Protein AF-A0A3B9JDV2-F1 (afdb_monomer_lite)

Radius of gyration: 18.79 Å; chains: 1; bounding box: 38×26×53 Å

Foldseek 3Di:
DVVVVVVPDDDPVNVLVVLVVVLVVLLVVLVVCLVVADAFDQDDADPVRHRPDTDGSVCVRCVVSVVSVVVSVVVVCVVVPPPPPD

Secondary structure (DSSP, 8-state):
-HHHHGGG---HHHHHHHHHHHHHHHHHHHHHTTTTS-SSEEEEE-TTS-EEEEE-HHHHHHHHHHHHHHHHHHHHHGGGG-TT--

Sequence (86 aa):
MQALQKDFQMSTKLSITISFVLITIAALVGLALYTQLPDPMPSHWNAAGEIDGYMSKFWGVFMLPLMTFGITLLLVAVPSIDPLKS

Structure (mmCIF, N/CA/C/O backbone):
data_AF-A0A3B9JDV2-F1
#
_entry.id   AF-A0A3B9JDV2-F1
#
loop_
_atom_site.group_PDB
_atom_site.id
_atom_site.type_symbol
_atom_site.label_atom_id
_atom_site.label_alt_id
_atom_site.label_comp_id
_atom_site.label_asym_id
_atom_site.label_entity_id
_atom_site.label_seq_id
_atom_site.pdbx_PDB_ins_code
_atom_site.Cartn_x
_atom_site.Cartn_y
_atom_site.Cartn_z
_atom_site.occupancy
_atom_site.B_iso_or_equiv
_atom_site.auth_seq_id
_atom_site.auth_comp_id
_atom_site.auth_asym_id
_atom_site.auth_atom_id
_atom_site.pdbx_PDB_model_num
ATOM 1 N N . MET A 1 1 ? 7.304 9.228 36.924 1.00 55.31 1 MET A N 1
ATOM 2 C CA . MET A 1 1 ? 7.580 8.571 35.624 1.00 55.31 1 MET A CA 1
ATOM 3 C C . MET A 1 1 ? 6.315 8.289 34.805 1.00 55.31 1 MET A C 1
ATOM 5 O O . MET A 1 1 ? 6.353 8.537 33.613 1.00 55.31 1 MET A O 1
ATOM 9 N N . GLN A 1 2 ? 5.174 7.897 35.397 1.00 57.72 2 GLN A N 1
ATOM 10 C CA . GLN A 1 2 ? 3.897 7.731 34.662 1.00 57.72 2 GLN A CA 1
ATOM 11 C C . GLN A 1 2 ? 3.336 9.024 34.027 1.00 57.72 2 GLN A C 1
ATOM 13 O O . GLN A 1 2 ? 2.663 8.957 33.004 1.00 57.72 2 GLN A O 1
ATOM 18 N N . ALA A 1 3 ? 3.636 10.199 34.595 1.00 55.56 3 ALA A N 1
ATOM 19 C CA . ALA A 1 3 ? 3.143 11.484 34.088 1.00 55.56 3 ALA A CA 1
ATOM 20 C C . ALA A 1 3 ? 3.761 11.912 32.740 1.00 55.56 3 ALA A C 1
ATOM 22 O O . ALA A 1 3 ? 3.097 12.600 31.986 1.00 55.56 3 ALA A O 1
ATOM 23 N N . LEU A 1 4 ? 4.979 11.459 32.412 1.00 57.47 4 LEU A N 1
ATOM 24 C CA . LEU A 1 4 ? 5.679 11.819 31.165 1.00 57.47 4 LEU A CA 1
ATOM 25 C C . LEU A 1 4 ? 5.327 10.903 29.980 1.0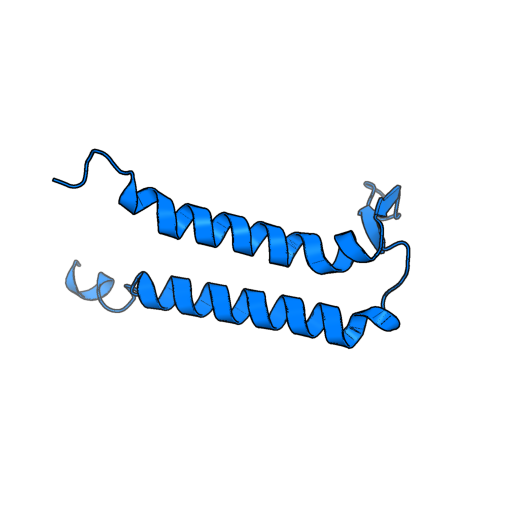0 57.47 4 LEU A C 1
ATOM 27 O O . LEU A 1 4 ? 5.610 11.231 28.834 1.00 57.47 4 LEU A O 1
ATOM 31 N N . GLN A 1 5 ? 4.722 9.739 30.239 1.00 58.94 5 GLN A N 1
ATOM 32 C CA . GLN A 1 5 ? 4.376 8.770 29.192 1.00 58.94 5 GLN A CA 1
ATOM 33 C C . GLN A 1 5 ? 3.022 9.070 28.538 1.00 58.94 5 GLN A C 1
ATOM 35 O O . GLN A 1 5 ? 2.775 8.624 27.418 1.00 58.94 5 GLN A O 1
ATOM 40 N N . LYS A 1 6 ? 2.150 9.817 29.228 1.00 56.69 6 LYS A N 1
ATOM 41 C CA . LYS A 1 6 ? 0.784 10.133 28.788 1.00 56.69 6 LYS A CA 1
ATOM 42 C C . LYS A 1 6 ? 0.760 11.120 27.616 1.00 56.69 6 LYS A C 1
ATOM 44 O O . LYS A 1 6 ? -0.120 11.022 26.767 1.00 56.69 6 LYS A O 1
ATOM 49 N N . ASP A 1 7 ? 1.767 11.985 27.537 1.00 58.38 7 ASP A N 1
ATOM 50 C CA . ASP A 1 7 ? 1.838 13.099 26.584 1.00 58.38 7 ASP A CA 1
ATOM 51 C C . ASP A 1 7 ? 2.072 12.646 25.131 1.00 58.38 7 ASP A C 1
ATOM 53 O O . ASP A 1 7 ? 1.791 13.392 24.198 1.00 58.38 7 ASP A O 1
ATOM 57 N N . PHE A 1 8 ? 2.524 11.400 24.927 1.00 62.28 8 PHE A N 1
ATOM 58 C CA . PHE A 1 8 ? 2.751 10.804 23.602 1.00 62.28 8 PHE A CA 1
ATOM 59 C C . PHE A 1 8 ? 1.795 9.639 23.274 1.00 62.28 8 PHE A C 1
ATOM 61 O O . PHE A 1 8 ? 1.971 8.946 22.271 1.00 62.28 8 PHE A O 1
ATOM 68 N N . GLN A 1 9 ? 0.778 9.386 24.109 1.00 63.25 9 GLN A N 1
ATOM 69 C CA . GLN A 1 9 ? -0.201 8.321 23.859 1.00 63.25 9 GLN A CA 1
ATOM 70 C C . GLN A 1 9 ? -1.183 8.754 22.763 1.00 63.25 9 GLN A C 1
ATOM 72 O O . GLN A 1 9 ? -2.196 9.405 23.022 1.00 63.25 9 GLN A O 1
ATOM 77 N N . MET A 1 10 ? -0.894 8.377 21.521 1.00 71.00 10 MET A N 1
ATOM 78 C CA . MET A 1 10 ? -1.817 8.556 20.402 1.00 71.00 10 MET A CA 1
ATOM 79 C C . MET A 1 10 ? -3.059 7.684 20.594 1.00 71.00 10 MET A C 1
ATOM 81 O O . MET A 1 10 ? -2.956 6.482 20.841 1.00 71.00 10 MET A O 1
ATOM 85 N N . SER A 1 11 ? -4.251 8.273 20.458 1.00 88.06 11 SER A N 1
ATOM 86 C CA . SER A 1 11 ? -5.484 7.483 20.528 1.00 88.06 11 SER A CA 1
ATOM 87 C C . SER A 1 11 ? -5.552 6.491 19.364 1.00 88.06 11 SER A C 1
ATOM 89 O O . SER A 1 11 ? -5.226 6.840 18.228 1.00 88.06 11 SER A O 1
ATOM 91 N N . THR A 1 12 ? -6.055 5.279 19.611 1.00 89.69 12 THR A N 1
ATOM 92 C CA . THR A 1 12 ? -6.249 4.258 18.566 1.00 89.69 12 THR A CA 1
ATOM 93 C C . THR A 1 12 ? -7.073 4.794 17.395 1.00 89.69 12 THR A C 1
ATOM 95 O O . THR A 1 12 ? -6.764 4.518 16.240 1.00 89.69 12 THR A O 1
ATOM 98 N N . LYS A 1 13 ? -8.082 5.628 17.685 1.00 90.94 13 LYS A N 1
ATOM 99 C CA . LYS A 1 13 ? -8.909 6.298 16.672 1.00 90.94 13 LYS A CA 1
ATOM 100 C C . LYS A 1 13 ? -8.070 7.190 15.760 1.00 90.94 13 LYS A C 1
ATOM 102 O O . LYS A 1 13 ? -8.243 7.148 14.551 1.00 90.94 13 LYS A O 1
ATOM 107 N N . LEU A 1 14 ? -7.150 7.965 16.332 1.00 95.06 14 LEU A N 1
ATOM 108 C CA . LEU A 1 14 ? -6.273 8.844 15.566 1.00 95.06 14 LEU A CA 1
ATOM 109 C C . LEU A 1 14 ? -5.311 8.043 14.684 1.00 95.06 14 LEU A C 1
ATOM 111 O O . LEU A 1 14 ? -5.190 8.357 13.504 1.00 95.06 14 LEU A O 1
ATOM 115 N N . SER A 1 15 ? -4.701 6.979 15.212 1.00 94.50 15 SER A N 1
ATOM 116 C CA . SER A 1 15 ? -3.836 6.090 14.425 1.00 94.50 15 SER A CA 1
ATOM 117 C C . SER A 1 15 ? -4.584 5.462 13.247 1.00 94.50 15 SER A C 1
ATOM 119 O O . SER A 1 15 ? -4.096 5.514 12.124 1.00 94.50 15 SER A O 1
ATOM 121 N N . ILE A 1 16 ? -5.799 4.950 13.475 1.00 95.62 16 ILE A N 1
ATOM 122 C CA . ILE A 1 16 ? -6.650 4.378 12.421 1.00 95.62 16 ILE A CA 1
ATOM 123 C C . ILE A 1 16 ? -6.999 5.431 11.360 1.00 95.62 16 ILE A C 1
ATOM 125 O O . ILE A 1 16 ? -6.872 5.162 10.165 1.00 95.62 16 ILE A O 1
ATOM 129 N N . THR A 1 17 ? -7.403 6.635 11.776 1.00 97.00 17 THR A N 1
ATOM 130 C CA . THR A 1 17 ? -7.710 7.734 10.848 1.00 97.00 17 THR A CA 1
ATOM 131 C C . THR A 1 17 ? -6.498 8.084 9.990 1.00 97.00 17 THR A C 1
ATOM 133 O O . THR A 1 17 ? -6.624 8.185 8.771 1.00 97.00 17 THR A O 1
ATOM 136 N N . ILE A 1 18 ? -5.316 8.219 10.598 1.00 97.56 18 ILE A N 1
ATOM 137 C CA . ILE A 1 18 ? -4.071 8.498 9.873 1.00 97.56 18 ILE A CA 1
ATOM 138 C C . ILE A 1 18 ? -3.767 7.372 8.880 1.00 97.56 18 ILE A C 1
ATOM 140 O O . ILE A 1 18 ? -3.473 7.659 7.722 1.00 97.56 18 ILE A O 1
ATOM 144 N N . SER A 1 19 ? -3.893 6.103 9.283 1.00 97.62 19 SER A N 1
ATOM 145 C CA . SER A 1 19 ? -3.690 4.964 8.381 1.00 97.62 19 SER A CA 1
ATOM 146 C C . SER A 1 19 ? -4.605 5.034 7.157 1.00 97.62 19 SER A C 1
ATOM 148 O O . SER A 1 19 ? -4.111 4.936 6.037 1.00 97.62 19 SER A O 1
ATOM 150 N N . PHE A 1 20 ? -5.910 5.270 7.332 1.00 98.44 20 PHE A N 1
ATOM 151 C CA . PHE A 1 20 ? -6.838 5.375 6.199 1.00 98.44 20 PHE A CA 1
ATOM 152 C C . PHE A 1 20 ? -6.547 6.571 5.288 1.00 98.44 20 PHE A C 1
ATOM 154 O O . PHE A 1 20 ? -6.654 6.442 4.066 1.00 98.44 20 PHE A O 1
ATOM 161 N N . VAL A 1 21 ? -6.139 7.712 5.852 1.00 98.56 21 VAL A N 1
ATOM 162 C CA . VAL A 1 21 ? -5.714 8.879 5.065 1.00 98.56 21 VAL A CA 1
ATOM 163 C C . VAL A 1 21 ? -4.489 8.534 4.217 1.00 98.56 21 VAL A C 1
ATOM 165 O O . VAL A 1 21 ? -4.500 8.777 3.012 1.00 98.56 21 VAL A O 1
ATOM 168 N N . LEU A 1 22 ? -3.466 7.907 4.804 1.00 98.56 22 LEU A N 1
ATOM 169 C CA . LEU A 1 22 ? -2.249 7.519 4.085 1.00 98.56 22 LEU A CA 1
ATOM 170 C C . LEU A 1 22 ? -2.518 6.470 3.000 1.00 98.56 22 LEU A C 1
ATOM 172 O O . LEU A 1 22 ? -2.018 6.613 1.887 1.00 98.56 22 LEU A O 1
ATOM 176 N N . ILE A 1 23 ? -3.345 5.459 3.288 1.00 98.69 23 ILE A N 1
ATOM 177 C CA . ILE A 1 23 ? -3.770 4.451 2.302 1.00 98.69 23 ILE A CA 1
ATOM 178 C C . ILE A 1 23 ? -4.474 5.127 1.121 1.00 98.69 23 ILE A C 1
ATOM 180 O O . ILE A 1 23 ? -4.165 4.833 -0.033 1.00 98.69 23 ILE A O 1
ATOM 184 N N . THR A 1 24 ? -5.394 6.053 1.406 1.00 98.75 24 THR A N 1
ATOM 185 C CA . THR A 1 24 ? -6.144 6.779 0.373 1.00 98.75 24 THR A CA 1
ATOM 186 C C . THR A 1 24 ? -5.210 7.628 -0.483 1.00 98.75 24 THR A C 1
ATOM 188 O O . THR A 1 24 ? -5.277 7.558 -1.706 1.00 98.75 24 THR A O 1
ATOM 191 N N . ILE A 1 25 ? -4.296 8.382 0.134 1.00 98.75 25 ILE A N 1
ATOM 192 C CA . ILE A 1 25 ? -3.301 9.181 -0.592 1.00 98.75 25 ILE A CA 1
ATOM 193 C C . ILE A 1 25 ? -2.433 8.280 -1.477 1.00 98.75 25 ILE A C 1
ATOM 195 O O . ILE A 1 25 ? -2.275 8.576 -2.658 1.00 98.75 25 ILE A O 1
ATOM 199 N N . ALA A 1 26 ? -1.917 7.166 -0.950 1.00 98.50 26 ALA A N 1
ATOM 200 C CA . ALA A 1 26 ? -1.088 6.237 -1.717 1.00 98.50 26 ALA A CA 1
ATOM 201 C C . ALA A 1 26 ? -1.835 5.666 -2.935 1.00 98.50 26 ALA A C 1
ATOM 203 O O . ALA A 1 26 ? -1.294 5.650 -4.040 1.00 98.50 26 ALA A O 1
ATOM 204 N N . ALA A 1 27 ? -3.096 5.259 -2.758 1.00 98.62 27 ALA A N 1
ATOM 205 C CA . ALA A 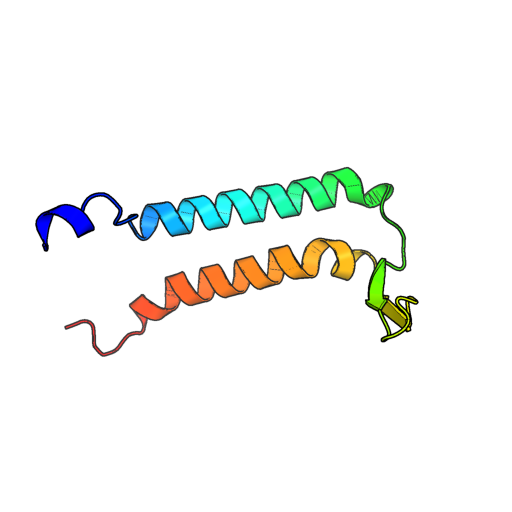1 27 ? -3.932 4.765 -3.848 1.00 98.62 27 ALA A CA 1
ATOM 206 C C . ALA A 1 27 ? -4.224 5.850 -4.899 1.00 98.62 27 ALA A C 1
ATOM 208 O O . ALA A 1 27 ? -4.141 5.580 -6.096 1.00 98.62 27 ALA A O 1
ATOM 209 N N . LEU A 1 28 ? -4.522 7.082 -4.470 1.00 98.75 28 LEU A N 1
ATOM 210 C CA . LEU A 1 28 ? -4.790 8.204 -5.373 1.00 98.75 28 LEU A CA 1
ATOM 211 C C . LEU A 1 28 ? -3.547 8.631 -6.156 1.00 98.75 28 LEU A C 1
ATOM 213 O O . LEU A 1 28 ? -3.653 8.895 -7.349 1.00 98.75 28 LEU A O 1
ATOM 217 N N . VAL A 1 29 ? -2.372 8.659 -5.523 1.00 98.50 29 VAL A N 1
ATOM 218 C CA . VAL A 1 29 ? -1.099 8.929 -6.210 1.00 98.50 29 VAL A CA 1
ATOM 219 C C . VAL A 1 29 ? -0.808 7.836 -7.237 1.00 98.50 29 VAL A C 1
ATOM 221 O O . VAL A 1 29 ? -0.494 8.147 -8.386 1.00 98.50 29 VAL A O 1
ATOM 224 N N . GLY A 1 30 ? -0.977 6.564 -6.860 1.00 98.06 30 GLY A N 1
ATOM 225 C CA . GLY A 1 30 ? -0.833 5.435 -7.779 1.00 98.06 30 GLY A CA 1
ATOM 226 C C . GLY A 1 30 ? -1.773 5.531 -8.982 1.00 98.06 30 GLY A C 1
ATOM 227 O O . GLY A 1 30 ? -1.345 5.329 -10.116 1.00 98.06 30 GLY A O 1
ATOM 228 N N . LEU A 1 31 ? -3.033 5.913 -8.755 1.00 98.44 31 LEU A N 1
ATOM 229 C CA . LEU A 1 31 ? -4.021 6.128 -9.813 1.00 98.44 31 LEU A CA 1
ATOM 230 C C . LEU A 1 31 ? -3.663 7.323 -10.712 1.00 98.44 31 LEU A C 1
ATOM 232 O O . LEU A 1 31 ? -3.739 7.209 -11.934 1.00 98.44 31 LEU A O 1
ATOM 236 N N . ALA A 1 32 ? -3.242 8.447 -10.128 1.00 98.62 32 ALA A N 1
ATOM 237 C CA . ALA A 1 32 ? -2.877 9.659 -10.863 1.00 98.62 32 ALA A CA 1
ATOM 238 C C . ALA A 1 32 ? -1.655 9.453 -11.775 1.00 98.62 32 ALA A C 1
ATOM 240 O O . ALA A 1 32 ? -1.575 10.045 -12.851 1.00 98.62 32 ALA A O 1
ATOM 241 N N . LEU A 1 33 ? -0.717 8.595 -11.367 1.00 98.19 33 LEU A N 1
ATOM 242 C CA . LEU A 1 33 ? 0.491 8.268 -12.129 1.00 98.19 33 LEU A CA 1
ATOM 243 C C . LEU A 1 33 ? 0.352 6.988 -12.969 1.00 98.19 33 LEU A C 1
ATOM 245 O O . LEU A 1 33 ? 1.284 6.624 -13.682 1.00 98.19 33 LEU A O 1
ATOM 249 N N . TYR A 1 34 ? -0.800 6.311 -12.945 1.00 98.12 34 TYR A N 1
ATOM 250 C CA . TYR A 1 34 ? -0.970 4.965 -13.509 1.00 98.12 34 TYR A CA 1
ATOM 251 C C . TYR A 1 34 ? -0.631 4.847 -15.006 1.00 98.12 34 TYR A C 1
ATOM 253 O O . TYR A 1 34 ? -0.195 3.794 -15.479 1.00 98.12 34 TYR A O 1
ATOM 261 N N . THR A 1 35 ? -0.836 5.915 -15.779 1.00 97.88 35 THR A N 1
ATOM 262 C CA . THR A 1 35 ? -0.513 5.957 -17.216 1.00 97.88 35 THR A CA 1
ATOM 263 C C . THR A 1 35 ? 0.962 6.243 -17.500 1.00 97.88 35 THR A C 1
ATOM 265 O O . THR A 1 35 ? 1.419 5.966 -18.604 1.00 97.88 35 THR A O 1
ATOM 268 N N . GLN A 1 36 ? 1.699 6.775 -16.523 1.00 98.12 36 GLN A N 1
ATOM 269 C CA . GLN A 1 36 ? 3.116 7.135 -16.631 1.00 98.12 36 GLN A CA 1
ATOM 270 C C . GLN A 1 36 ? 4.040 6.022 -16.118 1.00 98.12 36 GLN A C 1
ATOM 272 O O . GLN A 1 36 ? 5.230 6.014 -16.425 1.00 98.12 36 GLN A O 1
ATOM 277 N N . LEU A 1 37 ? 3.503 5.095 -15.323 1.00 97.50 37 LEU A N 1
ATOM 278 C CA . LEU A 1 37 ? 4.257 3.986 -14.748 1.00 97.50 37 LEU A CA 1
ATOM 279 C C . LEU A 1 37 ? 4.453 2.846 -15.763 1.00 97.50 37 LEU A C 1
ATOM 281 O O . LEU A 1 37 ? 3.550 2.576 -16.566 1.00 97.50 37 LEU A O 1
ATOM 285 N N . PRO A 1 38 ? 5.615 2.167 -15.730 1.00 97.12 38 PRO A N 1
ATOM 286 C CA . PRO A 1 38 ? 5.934 1.100 -16.669 1.00 97.12 38 PRO A CA 1
ATOM 287 C C . PRO A 1 38 ? 5.022 -0.117 -16.483 1.00 97.12 38 PRO A C 1
ATOM 289 O O . PRO A 1 38 ? 4.511 -0.388 -15.397 1.00 97.12 38 PRO A O 1
ATOM 292 N N . ASP A 1 39 ? 4.836 -0.869 -17.565 1.00 96.81 39 ASP A N 1
ATOM 293 C CA . ASP A 1 39 ? 4.209 -2.188 -17.547 1.00 96.81 39 ASP A CA 1
ATOM 294 C C . ASP A 1 39 ? 5.084 -3.133 -18.389 1.00 96.81 39 ASP A C 1
ATOM 296 O O . ASP A 1 39 ? 5.157 -2.941 -19.607 1.00 96.81 39 ASP A O 1
ATOM 300 N N . PRO A 1 40 ? 5.807 -4.090 -17.775 1.00 96.88 40 PRO A N 1
ATOM 301 C CA . PRO A 1 40 ? 5.723 -4.509 -16.372 1.00 96.88 40 PRO A CA 1
ATOM 302 C C . PRO A 1 40 ? 6.492 -3.611 -15.381 1.00 96.88 40 PRO A C 1
ATOM 304 O O . PRO A 1 40 ? 7.414 -2.882 -15.744 1.00 96.88 40 PRO A O 1
ATOM 307 N N . MET A 1 41 ? 6.135 -3.712 -14.098 1.00 97.69 41 MET A N 1
ATOM 308 C CA . MET A 1 41 ? 6.802 -3.023 -12.986 1.00 97.69 41 MET A CA 1
ATOM 309 C C . MET A 1 41 ? 7.930 -3.895 -12.407 1.00 97.69 41 MET A C 1
ATOM 311 O O . MET A 1 41 ? 7.664 -5.056 -12.081 1.00 97.69 41 MET A O 1
ATOM 315 N N . PRO A 1 42 ? 9.155 -3.367 -12.222 1.00 97.38 42 PRO A N 1
ATOM 316 C CA . PRO A 1 42 ? 10.199 -4.038 -11.448 1.00 97.38 42 PRO A CA 1
ATOM 317 C C . PRO A 1 42 ? 9.729 -4.306 -10.017 1.00 97.38 42 PRO A C 1
ATOM 319 O O . PRO A 1 42 ? 9.203 -3.406 -9.359 1.00 97.38 42 PRO A O 1
ATOM 322 N N . SER A 1 43 ? 9.911 -5.532 -9.535 1.00 96.88 43 SER A N 1
ATOM 323 C CA . SER A 1 43 ? 9.435 -5.950 -8.209 1.00 96.88 43 SER A CA 1
ATOM 324 C C . SER A 1 43 ? 10.488 -6.665 -7.369 1.00 96.88 43 SER A C 1
ATOM 326 O O . SER A 1 43 ? 10.276 -6.858 -6.174 1.00 96.88 43 SER A O 1
ATOM 328 N N . HIS A 1 44 ? 11.598 -7.079 -7.977 1.00 98.00 44 HIS A N 1
ATOM 329 C CA . HIS A 1 44 ? 12.697 -7.741 -7.291 1.00 98.00 44 HIS A CA 1
ATOM 330 C C . HIS A 1 44 ? 14.034 -7.357 -7.929 1.00 98.00 44 HIS A C 1
ATOM 332 O O . HIS A 1 44 ? 14.102 -7.076 -9.128 1.00 98.00 44 HIS A O 1
ATOM 338 N N . TRP A 1 45 ? 15.072 -7.331 -7.097 1.00 98.00 45 TRP A N 1
ATOM 339 C CA . TRP A 1 45 ? 16.444 -7.040 -7.489 1.00 98.00 45 TRP A CA 1
ATOM 340 C C . TRP A 1 45 ? 17.357 -8.125 -6.926 1.00 98.00 45 TRP A C 1
ATOM 342 O O . TRP A 1 45 ? 17.250 -8.480 -5.749 1.00 98.00 45 TRP A O 1
ATOM 352 N N . ASN A 1 46 ? 18.270 -8.627 -7.754 1.00 98.00 46 ASN A N 1
ATOM 353 C CA . ASN A 1 46 ? 19.268 -9.601 -7.333 1.00 98.00 46 ASN A CA 1
ATOM 354 C C . ASN A 1 46 ? 20.368 -8.946 -6.470 1.00 98.00 46 ASN A C 1
ATOM 356 O O . ASN A 1 46 ? 20.409 -7.730 -6.270 1.00 98.00 46 ASN A O 1
ATOM 360 N N . ALA A 1 47 ? 21.312 -9.752 -5.978 1.00 98.19 47 ALA A N 1
ATOM 361 C CA . ALA A 1 47 ? 22.425 -9.260 -5.159 1.00 98.19 47 ALA A CA 1
ATOM 362 C C . ALA A 1 47 ? 23.393 -8.310 -5.902 1.00 98.19 47 ALA A C 1
ATOM 364 O O . ALA A 1 47 ? 24.162 -7.605 -5.252 1.00 98.19 47 ALA A O 1
ATOM 365 N N . ALA A 1 48 ? 23.360 -8.278 -7.240 1.00 98.12 48 ALA A N 1
ATOM 366 C CA . ALA A 1 48 ? 24.123 -7.345 -8.070 1.00 98.12 48 ALA A CA 1
ATOM 367 C C . ALA A 1 48 ? 23.369 -6.025 -8.341 1.00 98.12 48 ALA A C 1
ATOM 369 O O . ALA A 1 48 ? 23.917 -5.125 -8.974 1.00 98.12 48 ALA A O 1
ATOM 370 N N . GLY A 1 49 ? 22.132 -5.884 -7.848 1.00 97.00 49 GLY A N 1
ATOM 371 C CA . GLY A 1 49 ? 21.285 -4.714 -8.084 1.00 97.00 49 GLY A CA 1
ATOM 372 C C . GLY A 1 49 ? 20.605 -4.708 -9.455 1.00 97.00 49 GLY A C 1
ATOM 373 O O . GLY A 1 49 ? 20.063 -3.682 -9.864 1.00 97.00 49 GLY A O 1
ATOM 374 N N . GLU A 1 50 ? 20.613 -5.830 -10.168 1.00 98.38 50 GLU A N 1
ATOM 375 C CA . GLU A 1 50 ? 19.918 -5.984 -11.443 1.00 98.38 50 GLU A CA 1
ATOM 376 C C . GLU A 1 50 ? 18.480 -6.436 -11.191 1.00 98.38 50 GLU A C 1
ATOM 378 O O . GLU A 1 50 ? 18.207 -7.205 -10.268 1.00 98.38 50 GLU A O 1
ATOM 383 N N . ILE A 1 51 ? 17.555 -5.970 -12.027 1.00 97.81 51 ILE A N 1
ATOM 384 C CA . ILE A 1 51 ? 16.160 -6.401 -11.950 1.00 97.81 51 ILE A CA 1
ATOM 385 C C . ILE A 1 51 ? 16.071 -7.831 -12.491 1.00 97.81 51 ILE A C 1
ATOM 387 O O . ILE A 1 51 ? 16.297 -8.061 -13.677 1.00 97.81 51 ILE A O 1
ATOM 391 N N . ASP A 1 52 ? 15.703 -8.778 -11.635 1.00 97.75 52 ASP A N 1
ATOM 392 C CA . ASP A 1 52 ? 15.483 -10.188 -11.983 1.00 97.75 52 ASP A CA 1
ATOM 393 C C . ASP A 1 52 ? 14.033 -10.641 -11.734 1.00 97.75 52 ASP A C 1
ATOM 395 O O . ASP A 1 52 ? 13.682 -11.791 -11.997 1.00 97.75 52 ASP A O 1
ATOM 399 N N . GLY A 1 53 ? 13.166 -9.731 -11.276 1.00 97.88 53 GLY A N 1
ATOM 400 C CA . GLY A 1 53 ? 11.748 -9.994 -11.071 1.00 97.88 53 GLY A CA 1
ATOM 401 C C . GLY A 1 53 ? 10.859 -8.811 -11.434 1.00 97.88 53 GLY A C 1
ATOM 402 O O . GLY A 1 53 ? 11.164 -7.648 -11.160 1.00 97.88 53 GLY A O 1
ATOM 403 N N . TYR A 1 54 ? 9.720 -9.145 -12.031 1.00 98.25 54 TYR A N 1
ATOM 404 C CA . TYR A 1 54 ? 8.714 -8.203 -12.496 1.00 98.25 54 TYR A CA 1
ATOM 405 C C . TYR A 1 54 ? 7.320 -8.638 -12.058 1.00 98.25 54 TYR A C 1
ATOM 407 O O . TYR A 1 54 ? 7.044 -9.822 -11.857 1.00 98.25 54 TYR A O 1
ATOM 415 N N . MET A 1 55 ? 6.409 -7.674 -12.005 1.00 97.62 55 MET A N 1
ATOM 416 C CA . MET A 1 55 ? 4.985 -7.907 -11.806 1.00 97.62 55 MET A CA 1
ATOM 417 C C . MET A 1 55 ? 4.153 -7.057 -12.768 1.00 97.62 55 MET A C 1
ATOM 419 O O . MET A 1 55 ? 4.629 -6.060 -13.313 1.00 97.62 55 MET A O 1
ATOM 423 N N . SER A 1 56 ? 2.886 -7.429 -12.965 1.00 98.12 56 SER A N 1
ATOM 424 C CA . SER A 1 56 ? 1.954 -6.589 -13.730 1.00 98.12 56 SER A CA 1
ATOM 425 C C . SER A 1 56 ? 1.868 -5.196 -13.108 1.00 98.12 56 SER A C 1
ATOM 427 O O . SER A 1 56 ? 1.843 -5.090 -11.873 1.00 98.12 56 SER A O 1
ATOM 429 N N . LYS A 1 57 ? 1.702 -4.153 -13.924 1.00 98.19 57 LYS A N 1
ATOM 430 C CA . LYS A 1 57 ? 1.539 -2.781 -13.429 1.00 98.19 57 LYS A CA 1
ATOM 431 C C . LYS A 1 57 ? 0.476 -2.633 -12.340 1.00 98.19 57 LYS A C 1
ATOM 433 O O . LYS A 1 57 ? 0.725 -1.951 -11.352 1.00 98.19 57 LYS A O 1
ATOM 438 N N . PHE A 1 58 ? -0.671 -3.309 -12.467 1.00 98.38 58 PHE A N 1
ATOM 439 C CA . PHE A 1 58 ? -1.721 -3.277 -11.441 1.00 98.38 58 PHE A CA 1
ATOM 440 C C . PHE A 1 58 ? -1.174 -3.637 -10.054 1.00 98.38 58 PHE A C 1
ATOM 442 O O . PHE A 1 58 ? -1.305 -2.861 -9.108 1.00 98.38 58 PHE A O 1
ATOM 449 N N . TRP A 1 59 ? -0.516 -4.792 -9.947 1.00 98.12 59 TRP A N 1
ATOM 450 C CA . TRP A 1 59 ? 0.057 -5.237 -8.684 1.00 98.12 59 TRP A CA 1
ATOM 451 C C . TRP A 1 59 ? 1.226 -4.353 -8.233 1.00 98.12 59 TRP A C 1
ATOM 453 O O . TRP A 1 59 ? 1.312 -4.050 -7.047 1.00 98.12 59 TRP A O 1
ATOM 463 N N . GLY A 1 60 ? 2.064 -3.862 -9.149 1.00 97.38 60 GLY A N 1
ATOM 464 C CA . GLY A 1 60 ? 3.152 -2.938 -8.805 1.00 97.38 60 GLY A CA 1
ATOM 465 C C . GLY A 1 60 ? 2.670 -1.622 -8.191 1.00 97.38 60 GLY A C 1
ATOM 466 O O . GLY A 1 60 ? 3.336 -1.074 -7.318 1.00 97.38 60 GLY A O 1
ATOM 467 N N . VAL A 1 61 ? 1.494 -1.138 -8.597 1.00 98.12 61 VAL A N 1
ATOM 468 C CA . VAL A 1 61 ? 0.910 0.110 -8.083 1.00 98.12 61 VAL A CA 1
ATOM 469 C C . VAL A 1 61 ? 0.068 -0.115 -6.826 1.00 98.12 61 VAL A C 1
ATOM 471 O O . VAL A 1 61 ? 0.176 0.648 -5.866 1.00 98.12 61 VAL A O 1
ATOM 474 N N . PHE A 1 62 ? -0.783 -1.144 -6.808 1.00 98.44 62 PHE A N 1
ATOM 475 C CA . PHE A 1 62 ? -1.850 -1.262 -5.807 1.00 98.44 62 PHE A CA 1
ATOM 476 C C . PHE A 1 62 ? -1.632 -2.339 -4.742 1.00 98.44 62 PHE A C 1
ATOM 478 O O . PHE A 1 62 ? -2.371 -2.349 -3.758 1.00 98.44 62 PHE A O 1
ATOM 485 N N . MET A 1 63 ? -0.620 -3.206 -4.860 1.00 98.06 63 MET A N 1
ATOM 486 C CA . MET A 1 63 ? -0.399 -4.280 -3.882 1.00 98.06 63 MET A CA 1
ATOM 487 C C . MET A 1 63 ? -0.224 -3.747 -2.454 1.00 98.06 63 MET A C 1
ATOM 489 O O . MET A 1 63 ? -0.920 -4.203 -1.550 1.00 98.06 63 MET A O 1
ATOM 493 N N . LEU A 1 64 ? 0.665 -2.769 -2.239 1.00 97.44 64 LEU A N 1
ATOM 494 C CA . LEU A 1 64 ? 0.913 -2.225 -0.898 1.00 97.44 64 LEU A CA 1
ATOM 495 C C . LEU A 1 64 ? -0.298 -1.469 -0.320 1.00 97.44 64 LEU A C 1
ATOM 497 O O . LEU A 1 64 ? -0.656 -1.764 0.823 1.00 97.44 64 LEU A O 1
ATOM 501 N N . PRO A 1 65 ? -0.980 -0.562 -1.053 1.00 98.12 65 PRO A N 1
ATOM 502 C CA . PRO A 1 65 ? -2.214 0.055 -0.561 1.00 98.12 65 PRO A CA 1
ATOM 503 C C . PRO A 1 65 ? -3.292 -0.964 -0.169 1.00 98.12 65 PRO A C 1
ATOM 505 O O . PRO A 1 65 ? -3.868 -0.852 0.913 1.00 98.12 65 PRO A O 1
ATOM 508 N N . LEU A 1 66 ? -3.533 -1.984 -1.001 1.00 98.69 66 LEU A N 1
ATOM 509 C CA . LEU A 1 66 ? -4.553 -3.007 -0.748 1.00 98.69 66 LEU A CA 1
ATOM 510 C C . LEU A 1 66 ? -4.195 -3.904 0.441 1.00 98.69 66 LEU A C 1
ATOM 512 O O . LEU A 1 66 ? -5.040 -4.164 1.296 1.00 98.69 66 LEU A O 1
ATOM 516 N N . MET A 1 67 ? -2.941 -4.350 0.524 1.00 98.56 67 MET A N 1
ATOM 517 C CA . MET A 1 67 ? -2.449 -5.151 1.645 1.00 98.56 67 MET A CA 1
ATOM 518 C C . MET A 1 67 ? -2.554 -4.375 2.958 1.00 98.56 67 MET A 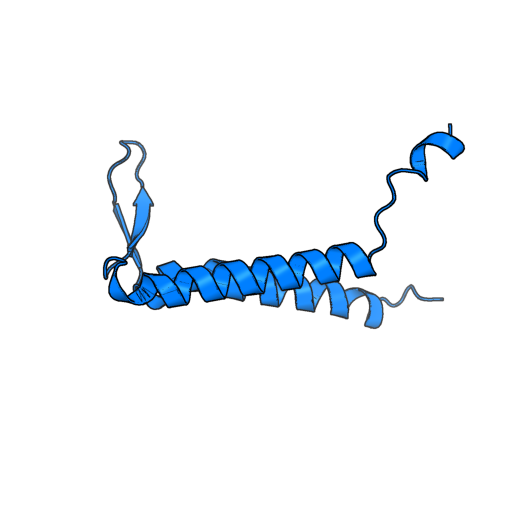C 1
ATOM 520 O O . MET A 1 67 ? -3.070 -4.892 3.947 1.00 98.56 67 MET A O 1
ATOM 524 N N . THR A 1 68 ? -2.121 -3.114 2.954 1.00 98.19 68 THR A N 1
ATOM 525 C CA . THR A 1 68 ? -2.165 -2.254 4.142 1.00 98.19 68 THR A CA 1
ATOM 526 C C . THR A 1 68 ? -3.605 -1.995 4.566 1.00 98.19 68 THR A C 1
ATOM 528 O O . THR A 1 68 ? -3.914 -2.108 5.746 1.00 98.19 68 THR A O 1
ATOM 531 N N . PHE A 1 69 ? -4.510 -1.743 3.616 1.00 98.62 69 PHE A N 1
ATOM 532 C CA . PHE A 1 69 ? -5.943 -1.637 3.882 1.00 98.62 69 PHE A CA 1
ATOM 533 C C . PHE A 1 69 ? -6.504 -2.895 4.552 1.00 98.62 69 PHE A C 1
ATOM 535 O O . PHE A 1 69 ? -7.156 -2.794 5.592 1.00 98.62 69 PHE A O 1
ATOM 542 N N . GLY A 1 70 ? -6.198 -4.079 4.015 1.00 98.44 70 GLY A N 1
ATOM 543 C CA . GLY A 1 70 ? -6.614 -5.355 4.599 1.00 98.44 70 GLY A CA 1
ATOM 544 C C . GLY A 1 70 ? -6.091 -5.556 6.025 1.00 98.44 70 GLY A C 1
ATOM 545 O O . GLY A 1 70 ? -6.857 -5.919 6.916 1.00 98.44 70 GLY A O 1
ATOM 546 N N . ILE A 1 71 ? -4.813 -5.253 6.270 1.00 98.06 71 ILE A N 1
ATOM 547 C CA . ILE A 1 71 ? -4.205 -5.338 7.606 1.00 98.06 71 ILE A CA 1
ATOM 548 C C . ILE A 1 71 ? -4.840 -4.324 8.564 1.00 98.06 71 ILE A C 1
ATOM 550 O O . ILE A 1 71 ? -5.161 -4.675 9.697 1.00 98.06 71 ILE A O 1
ATOM 554 N N . THR A 1 72 ? -5.070 -3.080 8.139 1.00 97.50 72 THR A N 1
ATOM 555 C CA . THR A 1 72 ? -5.744 -2.074 8.970 1.00 97.50 72 THR A CA 1
ATOM 556 C C . THR A 1 72 ? -7.149 -2.536 9.354 1.00 97.50 72 THR A C 1
ATOM 558 O O . THR A 1 72 ? -7.508 -2.445 10.526 1.00 97.50 72 THR A O 1
ATOM 561 N N . LEU A 1 73 ? -7.923 -3.094 8.419 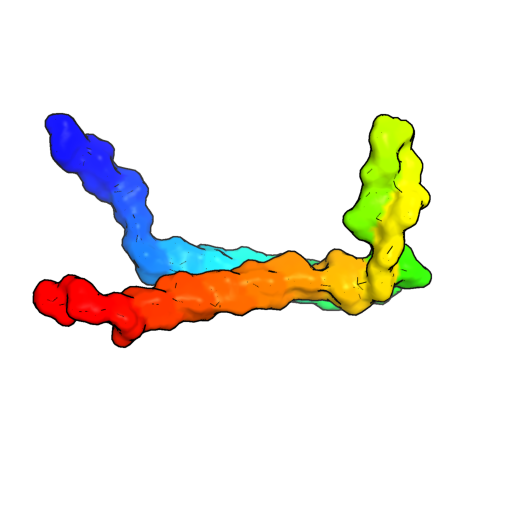1.00 97.44 73 LEU A N 1
ATOM 562 C CA . LEU A 1 73 ? -9.237 -3.666 8.723 1.00 97.44 73 LEU A CA 1
ATOM 563 C C . LEU A 1 73 ? -9.150 -4.836 9.704 1.00 97.44 73 LEU A C 1
ATOM 565 O O . LEU A 1 73 ? -9.935 -4.887 10.651 1.00 97.44 73 LEU A O 1
ATOM 569 N N . LEU A 1 74 ? -8.184 -5.740 9.518 1.00 96.19 74 LEU A N 1
ATOM 570 C CA . LEU A 1 74 ? -7.932 -6.838 10.451 1.00 96.19 74 LEU A CA 1
ATOM 57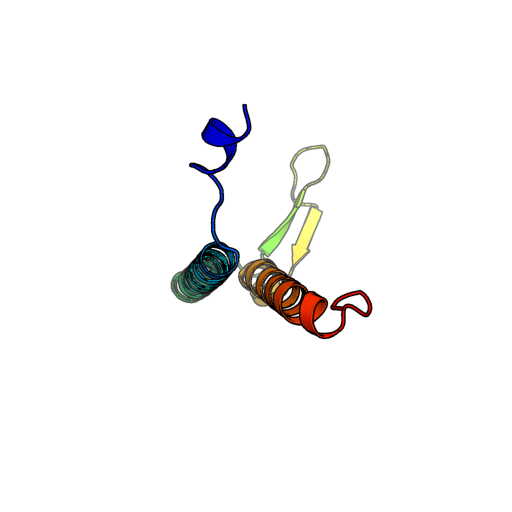1 C C . LEU A 1 74 ? -7.684 -6.293 11.863 1.00 96.19 74 LEU A C 1
ATOM 573 O O . LEU A 1 74 ? -8.339 -6.721 12.805 1.00 96.19 74 LEU A O 1
ATOM 577 N N . LEU A 1 75 ? -6.798 -5.307 12.014 1.00 93.94 75 LEU A N 1
ATOM 578 C CA . LEU A 1 75 ? -6.464 -4.711 13.311 1.00 93.94 75 LEU A CA 1
ATOM 579 C C . LEU A 1 75 ? -7.634 -3.947 13.947 1.00 93.94 75 LEU A C 1
ATOM 581 O O . LEU A 1 75 ? -7.736 -3.896 15.170 1.00 93.94 75 LEU A O 1
ATOM 585 N N . VAL A 1 76 ? -8.537 -3.384 13.141 1.00 94.56 76 VAL A N 1
ATOM 586 C CA . VAL A 1 76 ? -9.800 -2.802 13.624 1.00 94.56 76 VAL A CA 1
ATOM 587 C C . VAL A 1 76 ? -10.766 -3.891 14.105 1.00 94.56 76 VAL A C 1
ATOM 589 O O . VAL A 1 76 ? -11.467 -3.691 15.097 1.00 94.56 76 VAL A O 1
ATOM 592 N N . ALA A 1 77 ? -10.808 -5.038 13.425 1.00 94.19 77 ALA A N 1
ATOM 593 C CA . ALA A 1 77 ? -11.727 -6.132 13.724 1.00 94.19 77 ALA A CA 1
ATOM 594 C C . ALA A 1 77 ? -11.275 -7.009 14.903 1.00 94.19 77 ALA A C 1
ATOM 596 O O . ALA A 1 77 ? -12.120 -7.444 15.684 1.00 94.19 77 ALA A O 1
ATOM 597 N N . VAL A 1 78 ? -9.967 -7.242 15.062 1.00 92.38 78 VAL A N 1
ATOM 598 C CA . VAL A 1 78 ? -9.384 -8.131 16.085 1.00 92.38 78 VAL A CA 1
ATOM 599 C C . VAL A 1 78 ? -9.897 -7.836 17.500 1.00 92.38 78 VAL A C 1
ATOM 601 O O . VAL A 1 78 ? -10.346 -8.775 18.154 1.00 92.38 78 VAL A O 1
ATOM 604 N N . PRO A 1 79 ? -9.948 -6.578 17.986 1.00 89.12 79 PRO A N 1
ATOM 605 C CA . PRO A 1 79 ? -10.494 -6.306 19.309 1.00 89.12 79 PRO A CA 1
ATOM 606 C C . PRO A 1 79 ? -11.941 -6.782 19.463 1.00 89.12 79 PRO A C 1
ATOM 608 O O . PRO A 1 79 ? -12.350 -7.150 20.552 1.00 89.12 79 PRO A O 1
ATOM 611 N N . SER A 1 80 ? -12.772 -6.735 18.424 1.00 87.56 80 SER A N 1
ATOM 612 C CA . SER A 1 80 ? -14.192 -7.120 18.513 1.00 87.56 80 SER A CA 1
ATOM 613 C C . SER A 1 80 ? -14.407 -8.622 18.703 1.00 87.56 80 SER A C 1
ATOM 615 O O . SER A 1 80 ? -15.482 -9.017 19.140 1.00 87.56 80 SER A O 1
ATOM 617 N N . ILE A 1 81 ? -13.398 -9.437 18.397 1.00 90.38 81 ILE A N 1
ATOM 618 C CA . ILE A 1 81 ? -13.407 -10.893 18.581 1.00 90.38 81 ILE A CA 1
ATOM 619 C C . ILE A 1 81 ? -12.492 -11.342 19.728 1.00 90.38 81 ILE A C 1
ATOM 621 O O . ILE A 1 81 ? -12.317 -12.540 19.925 1.00 90.38 81 ILE A O 1
ATOM 625 N N . ASP A 1 82 ? -11.898 -10.397 20.465 1.00 87.12 82 ASP A N 1
ATOM 626 C CA . ASP A 1 82 ? -11.022 -10.685 21.597 1.00 87.12 82 ASP A CA 1
ATOM 627 C C . ASP A 1 82 ? -11.845 -11.245 22.777 1.00 87.12 82 ASP A C 1
ATOM 629 O O . ASP A 1 82 ? -12.654 -10.511 23.358 1.00 87.12 82 ASP A O 1
ATOM 633 N N . PRO A 1 83 ? -11.661 -12.528 23.149 1.00 82.38 83 PRO A N 1
ATOM 634 C CA . PRO A 1 83 ? -12.420 -13.167 24.222 1.00 82.38 83 PRO A CA 1
ATOM 635 C C . PRO A 1 83 ? -12.081 -12.620 25.616 1.00 82.38 83 PRO A C 1
ATOM 637 O O . PRO A 1 83 ? -12.791 -12.929 26.569 1.00 82.38 83 PRO A O 1
ATOM 640 N N . LEU A 1 84 ? -11.018 -11.819 25.756 1.00 79.19 84 LEU A N 1
ATOM 641 C CA . LEU A 1 84 ? -10.595 -11.215 27.022 1.00 79.19 84 LEU A CA 1
ATOM 642 C C . LEU A 1 84 ? -11.186 -9.817 27.255 1.00 79.19 84 LEU A C 1
ATOM 644 O O . LEU A 1 84 ? -10.832 -9.160 28.234 1.00 79.19 84 LEU A O 1
ATOM 648 N N . LYS A 1 85 ? -12.107 -9.356 26.398 1.00 60.59 85 LYS A N 1
ATOM 649 C CA . LYS A 1 85 ? -12.937 -8.174 26.665 1.00 60.59 85 LYS A CA 1
ATOM 650 C C . LYS A 1 85 ? -13.996 -8.478 27.736 1.00 60.59 85 LYS A C 1
ATOM 652 O O . LYS A 1 85 ? -15.183 -8.573 27.432 1.00 60.59 85 LYS A O 1
ATOM 657 N N . SER A 1 86 ? -13.560 -8.643 28.980 1.00 55.97 86 SER A N 1
ATOM 658 C CA . SER A 1 86 ? -14.396 -8.547 30.186 1.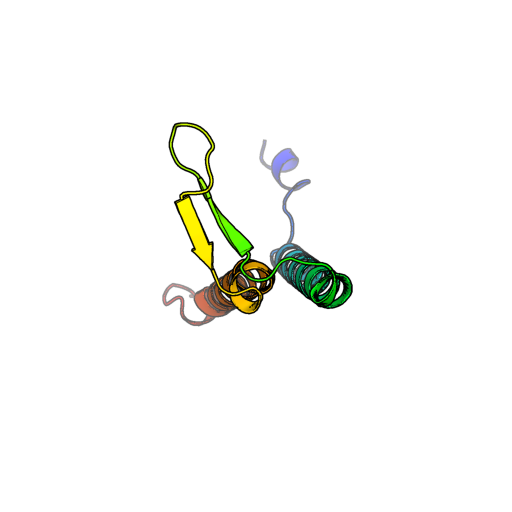00 55.97 86 SER A CA 1
ATOM 659 C C . SER A 1 86 ? -14.262 -7.169 30.814 1.00 55.97 86 SER A C 1
ATOM 661 O O . SER A 1 86 ? -13.095 -6.745 30.979 1.00 55.97 86 SER A O 1
#

pLDDT: mean 91.17, std 13.36, range [55.31, 98.75]